Protein AF-A0A7J2SPM5-F1 (afdb_monomer)

Nearest PDB structures (foldseek):
  4noo-assembly1_B  TM=4.124E-01  e=3.909E+00  Vibrio cholerae O1 biovar El Tor str. N16961
  1tkn-assembly1_A  TM=3.120E-01  e=3.709E+00  Homo sapiens

Structure (mmCIF, N/CA/C/O backbone):
data_AF-A0A7J2SPM5-F1
#
_entry.id   AF-A0A7J2SPM5-F1
#
loop_
_atom_site.group_PDB
_atom_site.id
_atom_site.type_symbol
_atom_site.label_atom_id
_atom_site.label_alt_id
_atom_site.label_comp_id
_atom_site.label_asym_id
_atom_site.label_entity_id
_atom_site.label_seq_id
_atom_site.pdbx_PDB_ins_code
_atom_site.Cartn_x
_atom_site.Cartn_y
_atom_site.Cartn_z
_atom_site.occupancy
_atom_site.B_iso_or_equiv
_atom_site.auth_seq_id
_atom_site.auth_comp_id
_atom_site.auth_asym_id
_atom_site.auth_atom_id
_atom_site.pdbx_PDB_model_num
ATOM 1 N N . MET A 1 1 ? 23.639 3.121 -4.164 1.00 39.28 1 MET A N 1
ATOM 2 C CA . MET A 1 1 ? 22.381 2.334 -4.076 1.00 39.28 1 MET A CA 1
ATOM 3 C C . MET A 1 1 ? 21.715 2.177 -5.441 1.00 39.28 1 MET A C 1
ATOM 5 O O . MET A 1 1 ? 21.318 1.066 -5.754 1.00 39.28 1 MET A O 1
ATOM 9 N N . LEU A 1 2 ? 21.663 3.236 -6.265 1.00 46.62 2 LEU A N 1
ATOM 10 C CA . LEU A 1 2 ? 21.201 3.177 -7.663 1.00 46.62 2 LEU A CA 1
ATOM 11 C C . LEU A 1 2 ? 22.086 2.289 -8.563 1.00 46.62 2 LEU A C 1
ATOM 13 O O . LEU A 1 2 ? 21.550 1.458 -9.275 1.00 46.62 2 LEU A O 1
ATOM 17 N N . GLU A 1 3 ? 23.417 2.328 -8.420 1.00 42.16 3 GLU A N 1
ATOM 18 C CA . GLU A 1 3 ? 24.332 1.474 -9.215 1.00 42.16 3 GLU A CA 1
ATOM 19 C C . GLU A 1 3 ? 24.135 -0.036 -9.009 1.00 42.16 3 GLU A C 1
ATOM 21 O O . GLU A 1 3 ? 24.297 -0.827 -9.935 1.00 42.16 3 GLU A O 1
ATOM 26 N N . VAL A 1 4 ? 23.765 -0.457 -7.793 1.00 53.81 4 VAL A N 1
ATOM 27 C CA . VAL A 1 4 ? 23.458 -1.867 -7.492 1.00 53.81 4 VAL A CA 1
ATOM 28 C C . VAL A 1 4 ? 22.121 -2.262 -8.126 1.00 53.81 4 VAL A C 1
ATOM 30 O O . VAL A 1 4 ? 21.952 -3.387 -8.582 1.00 53.81 4 VAL A O 1
ATOM 33 N N . LEU A 1 5 ? 21.172 -1.327 -8.198 1.00 45.75 5 LEU A N 1
ATOM 34 C CA . LEU A 1 5 ? 19.890 -1.549 -8.856 1.00 45.75 5 LEU A CA 1
ATOM 35 C C . LEU A 1 5 ? 20.074 -1.655 -10.379 1.00 45.75 5 LEU A C 1
ATOM 37 O O . LEU A 1 5 ? 19.583 -2.611 -10.975 1.00 45.75 5 LEU A O 1
ATOM 41 N N . ASP A 1 6 ? 20.856 -0.756 -10.980 1.00 51.31 6 ASP A N 1
ATOM 42 C CA . ASP A 1 6 ? 21.153 -0.726 -12.421 1.00 51.31 6 ASP A CA 1
ATOM 43 C C . ASP A 1 6 ? 21.955 -1.941 -12.900 1.00 51.31 6 ASP A C 1
ATOM 45 O O . ASP A 1 6 ? 21.794 -2.383 -14.036 1.00 51.31 6 ASP A O 1
ATOM 49 N N . SER A 1 7 ? 22.779 -2.532 -12.032 1.00 54.69 7 SER A N 1
ATOM 50 C CA . SER A 1 7 ? 23.541 -3.748 -12.348 1.00 54.69 7 SER A CA 1
ATOM 51 C C . SER A 1 7 ? 22.724 -5.037 -12.199 1.00 54.69 7 SER A C 1
ATOM 53 O O . SER A 1 7 ? 22.985 -6.007 -12.911 1.00 54.69 7 SER A O 1
ATOM 55 N N . ILE A 1 8 ? 21.705 -5.059 -11.334 1.00 55.31 8 ILE A N 1
ATOM 56 C CA . ILE A 1 8 ? 20.828 -6.227 -11.136 1.00 55.31 8 ILE A CA 1
ATOM 57 C C . ILE A 1 8 ? 19.646 -6.212 -12.119 1.00 55.31 8 ILE A C 1
ATOM 59 O O . ILE A 1 8 ? 19.210 -7.266 -12.587 1.00 55.31 8 ILE A O 1
ATOM 63 N N . LEU A 1 9 ? 19.146 -5.0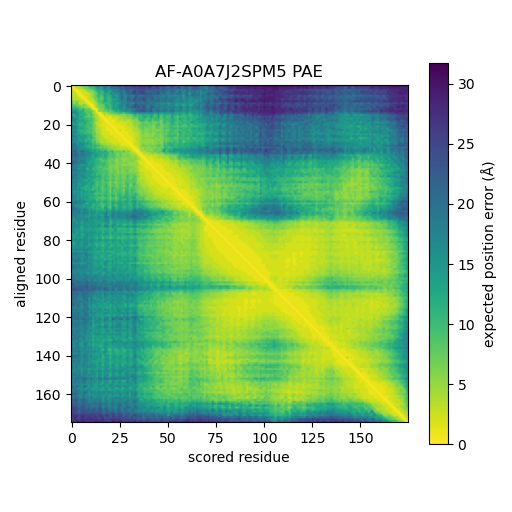29 -12.481 1.00 51.84 9 LEU A N 1
ATOM 64 C CA . LEU A 1 9 ? 17.987 -4.844 -13.356 1.00 51.84 9 LEU A CA 1
ATOM 65 C C . LEU A 1 9 ? 18.063 -5.646 -14.675 1.00 51.84 9 LEU A C 1
ATOM 67 O O . LEU A 1 9 ? 17.076 -6.315 -15.000 1.00 51.84 9 LEU A O 1
ATOM 71 N N . PRO A 1 10 ? 19.168 -5.662 -15.448 1.00 58.28 10 PRO A N 1
ATOM 72 C CA . PRO A 1 10 ? 19.250 -6.406 -16.710 1.00 58.28 10 PRO A CA 1
ATOM 73 C C . PRO A 1 10 ? 18.984 -7.910 -16.547 1.00 58.28 10 PRO A C 1
ATOM 75 O O . PRO A 1 10 ? 18.324 -8.513 -17.393 1.00 58.28 10 PRO A O 1
ATOM 78 N N . TYR A 1 11 ? 19.404 -8.497 -15.423 1.00 52.25 11 TYR A N 1
ATOM 79 C CA . TYR A 1 11 ? 19.240 -9.923 -15.109 1.00 52.25 11 TYR A CA 1
ATOM 80 C C . TYR A 1 11 ? 17.805 -10.315 -14.739 1.00 52.25 11 TYR A C 1
ATOM 82 O O . TYR A 1 11 ? 17.471 -11.498 -14.677 1.00 52.25 11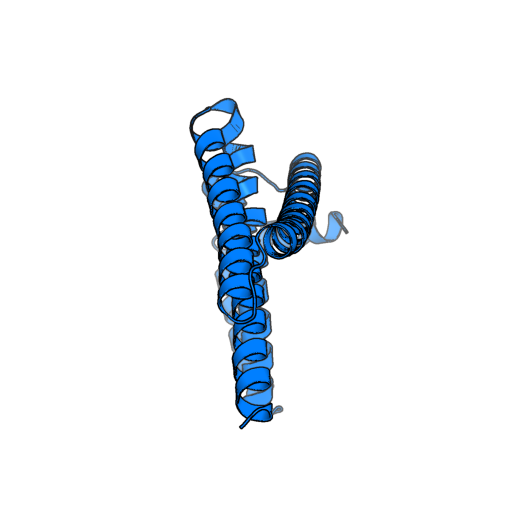 TYR A O 1
ATOM 90 N N . ILE A 1 12 ? 16.949 -9.322 -14.518 1.00 52.28 12 ILE A N 1
ATOM 91 C CA . ILE A 1 12 ? 15.531 -9.486 -14.201 1.00 52.28 12 ILE A CA 1
ATOM 92 C C . ILE A 1 12 ? 14.665 -9.378 -15.476 1.00 52.28 12 ILE A C 1
ATOM 94 O O . ILE A 1 12 ? 13.463 -9.643 -15.453 1.00 52.28 12 ILE A O 1
ATOM 98 N N . SER A 1 13 ? 15.257 -9.030 -16.625 1.00 45.94 13 SER A N 1
ATOM 99 C CA . SER A 1 13 ? 14.525 -8.941 -17.890 1.00 45.94 13 SER A CA 1
ATOM 100 C C . SER A 1 13 ? 14.199 -10.333 -18.461 1.00 45.94 13 SER A C 1
ATOM 102 O O . SER A 1 13 ? 15.060 -11.076 -18.934 1.00 45.94 13 SER A O 1
ATOM 104 N N . GLY A 1 14 ? 12.917 -10.703 -18.397 1.00 59.88 14 GLY A N 1
ATOM 105 C CA . GLY A 1 14 ? 12.309 -11.779 -19.185 1.00 59.88 14 GLY A CA 1
ATOM 106 C C . GLY A 1 14 ? 12.902 -13.173 -18.956 1.00 59.88 14 GLY A C 1
ATOM 107 O O . GLY A 1 14 ? 12.497 -13.881 -18.040 1.00 59.88 14 GLY A O 1
ATOM 108 N N . MET A 1 15 ? 13.843 -13.581 -19.811 1.00 56.62 15 MET A N 1
ATOM 109 C CA . MET A 1 15 ? 14.355 -14.957 -19.900 1.00 56.62 15 MET A CA 1
ATOM 110 C C . MET A 1 15 ? 15.435 -15.300 -18.867 1.00 56.62 15 MET A C 1
ATOM 112 O O . MET A 1 15 ? 15.592 -16.469 -18.522 1.00 56.62 15 MET A O 1
ATOM 116 N N . TRP A 1 16 ? 16.148 -14.309 -18.326 1.00 61.38 16 TRP A N 1
ATOM 117 C CA . TRP A 1 16 ? 17.193 -14.544 -17.317 1.00 61.38 16 TRP A CA 1
ATOM 118 C C . TRP A 1 16 ? 16.637 -14.857 -15.925 1.00 61.38 16 TRP A C 1
ATOM 120 O O . TRP A 1 16 ? 17.343 -15.418 -15.090 1.00 61.38 16 TRP A O 1
ATOM 130 N N . THR A 1 17 ? 15.350 -14.592 -15.692 1.00 63.62 17 THR A N 1
ATOM 131 C CA . THR A 1 17 ? 14.665 -14.943 -14.441 1.00 63.62 17 THR A CA 1
ATOM 132 C C . THR A 1 17 ? 14.545 -16.458 -14.233 1.00 63.62 17 THR A C 1
ATOM 134 O O . THR A 1 17 ? 14.640 -16.924 -13.100 1.00 63.62 17 THR A O 1
ATOM 137 N N . LEU A 1 18 ? 14.408 -17.244 -15.309 1.00 60.75 18 LEU A N 1
ATOM 138 C CA . LEU A 1 18 ? 14.319 -18.711 -15.269 1.00 60.75 18 LEU A CA 1
ATOM 139 C C . LEU A 1 18 ? 15.581 -19.370 -14.672 1.00 60.75 18 LEU A C 1
ATOM 141 O O . LEU A 1 18 ? 15.442 -20.155 -13.731 1.00 60.75 18 LEU A O 1
ATOM 145 N N . PRO A 1 19 ? 16.806 -19.034 -15.129 1.00 71.69 19 PRO A N 1
ATOM 146 C CA . PRO A 1 19 ? 18.045 -19.451 -14.473 1.00 71.69 19 PRO A CA 1
ATOM 147 C C . PRO A 1 19 ? 18.102 -19.109 -12.980 1.00 71.69 19 PRO A C 1
ATOM 149 O O . PRO A 1 19 ? 18.522 -19.938 -12.177 1.00 71.69 19 PRO A O 1
ATOM 152 N N . TRP A 1 20 ? 17.633 -17.927 -12.575 1.00 69.06 20 TRP A N 1
ATOM 153 C CA . TRP A 1 20 ? 17.620 -17.528 -11.163 1.00 69.06 20 TRP A CA 1
ATOM 154 C C . TRP A 1 20 ? 16.609 -18.314 -10.323 1.00 69.06 20 TRP A C 1
ATOM 156 O O . TRP A 1 20 ? 16.918 -18.674 -9.187 1.00 69.06 20 TRP A O 1
ATOM 166 N N . ILE A 1 21 ? 15.436 -18.643 -10.877 1.00 71.38 21 ILE A N 1
ATOM 167 C CA . ILE A 1 21 ? 14.467 -19.547 -10.233 1.00 71.38 21 ILE A CA 1
ATOM 168 C C . ILE A 1 21 ? 15.098 -20.929 -10.032 1.00 71.38 21 ILE A C 1
ATOM 170 O O . ILE A 1 21 ? 14.967 -21.509 -8.953 1.00 71.38 21 ILE A O 1
ATOM 174 N N . LEU A 1 22 ? 15.828 -21.434 -11.031 1.00 74.12 22 LEU A N 1
ATOM 175 C CA . LEU A 1 22 ? 16.541 -22.708 -10.944 1.00 74.12 22 LEU A CA 1
ATOM 176 C C . LEU A 1 22 ? 17.634 -22.678 -9.861 1.00 74.12 22 LEU A C 1
ATOM 178 O O . LEU A 1 22 ? 17.713 -23.598 -9.050 1.00 74.12 22 LEU A O 1
ATOM 182 N N . VAL A 1 23 ? 18.432 -21.608 -9.791 1.00 81.75 23 VAL A N 1
ATOM 183 C CA . VAL A 1 23 ? 19.439 -21.411 -8.730 1.00 81.75 23 VAL A CA 1
ATOM 184 C C . VAL A 1 23 ? 18.779 -21.359 -7.350 1.00 81.75 23 VAL A C 1
ATOM 186 O O . VAL A 1 23 ? 19.226 -22.040 -6.427 1.00 81.75 23 VAL A O 1
ATOM 189 N N . GLY A 1 24 ? 17.683 -20.609 -7.211 1.00 75.62 24 GLY A N 1
ATOM 190 C CA . GLY A 1 24 ? 16.903 -20.540 -5.975 1.00 75.62 24 GLY A CA 1
ATOM 191 C C . GLY A 1 24 ? 16.347 -21.903 -5.560 1.00 75.62 24 GLY A C 1
ATOM 192 O O . GLY A 1 24 ? 16.420 -22.269 -4.386 1.00 75.62 24 GLY A O 1
ATOM 193 N N . PHE A 1 25 ? 15.866 -22.698 -6.516 1.00 77.25 25 PHE A N 1
ATOM 194 C CA . PHE A 1 25 ? 15.405 -24.063 -6.276 1.00 77.25 25 PHE A CA 1
ATOM 195 C C . PHE A 1 25 ? 16.541 -24.972 -5.785 1.00 77.25 25 PHE A C 1
ATOM 197 O O . PHE A 1 25 ? 16.392 -25.628 -4.754 1.00 77.25 25 PHE A O 1
ATOM 204 N N . VAL A 1 26 ? 17.701 -24.958 -6.451 1.00 82.62 26 VAL A N 1
ATOM 205 C CA . VAL A 1 26 ? 18.877 -25.754 -6.051 1.00 82.62 26 VAL A CA 1
ATOM 206 C C . VAL A 1 26 ? 19.364 -25.364 -4.654 1.00 82.62 26 VAL A C 1
ATOM 208 O O . VAL A 1 26 ? 19.591 -26.240 -3.818 1.00 82.62 26 VAL A O 1
ATOM 211 N N . LEU A 1 27 ? 19.458 -24.065 -4.362 1.00 81.31 27 LEU A N 1
ATOM 212 C CA . LEU A 1 27 ? 19.817 -23.571 -3.031 1.00 81.31 27 LEU A CA 1
ATOM 213 C C . LEU A 1 27 ? 18.813 -24.019 -1.970 1.00 81.31 27 LEU A C 1
ATOM 215 O O . LEU A 1 27 ? 19.225 -24.443 -0.895 1.00 81.31 27 LEU A O 1
ATOM 219 N N . THR A 1 28 ? 17.514 -23.981 -2.271 1.00 74.44 28 THR A N 1
ATOM 220 C CA . THR A 1 28 ? 16.462 -24.420 -1.340 1.00 74.44 28 THR A CA 1
ATOM 221 C C . THR A 1 28 ? 16.573 -25.916 -1.048 1.00 74.44 28 THR A C 1
ATOM 223 O O . THR A 1 28 ? 16.500 -26.324 0.111 1.00 74.44 28 THR A O 1
ATOM 226 N N . VAL A 1 29 ? 16.817 -26.737 -2.074 1.00 79.38 29 VAL A N 1
ATOM 227 C CA . VAL A 1 29 ? 17.039 -28.183 -1.920 1.00 79.38 29 VAL A CA 1
ATOM 228 C C . VAL A 1 29 ? 18.280 -28.456 -1.064 1.00 79.38 29 VAL A C 1
ATOM 230 O O . VAL A 1 29 ? 18.217 -29.278 -0.149 1.00 79.38 29 VAL A O 1
ATOM 233 N N . LEU A 1 30 ? 19.382 -27.738 -1.291 1.00 81.31 30 LEU A N 1
ATOM 234 C CA . LEU A 1 30 ? 20.603 -27.874 -0.489 1.00 81.31 30 LEU A CA 1
ATOM 235 C C . LEU A 1 30 ? 20.395 -27.422 0.964 1.00 81.31 30 LEU A C 1
ATOM 237 O O . LEU A 1 30 ? 20.754 -28.153 1.883 1.00 81.31 30 LEU A O 1
ATOM 241 N N . LEU A 1 31 ? 19.759 -26.270 1.188 1.00 76.44 31 LEU A N 1
ATOM 242 C CA . LEU A 1 31 ? 19.437 -25.749 2.522 1.00 76.44 31 LEU A CA 1
ATOM 243 C C . LEU A 1 31 ? 18.504 -26.681 3.300 1.00 76.44 31 LEU A C 1
ATOM 245 O O . LEU A 1 31 ? 18.700 -26.867 4.500 1.00 76.44 31 LEU A O 1
ATOM 249 N N . SER A 1 32 ? 17.548 -27.325 2.625 1.00 75.94 32 SER A N 1
ATOM 250 C CA . SER A 1 32 ? 16.624 -28.278 3.254 1.00 75.94 32 SER A CA 1
ATOM 251 C C . SER A 1 32 ? 17.303 -29.540 3.803 1.00 75.94 32 SER A C 1
ATOM 253 O O . SER A 1 32 ? 16.705 -30.242 4.615 1.00 75.94 32 SER A O 1
ATOM 255 N N . ARG A 1 33 ? 18.555 -29.825 3.402 1.00 78.50 33 ARG A N 1
ATOM 256 C CA . ARG A 1 33 ? 19.358 -30.920 3.975 1.00 78.50 33 ARG A CA 1
ATOM 257 C C . ARG A 1 33 ? 20.041 -30.559 5.294 1.00 78.50 33 ARG A C 1
ATOM 259 O O . ARG A 1 33 ? 20.374 -31.466 6.047 1.00 78.50 33 ARG A O 1
ATOM 266 N N . PHE A 1 34 ? 20.270 -29.274 5.562 1.00 81.06 34 PHE A N 1
ATOM 267 C CA . PHE A 1 34 ? 21.025 -28.810 6.736 1.00 81.06 34 PHE A CA 1
ATOM 268 C C . PHE A 1 34 ? 20.170 -28.039 7.746 1.00 81.06 34 PHE A C 1
ATOM 270 O O . PHE A 1 34 ? 20.597 -27.822 8.878 1.00 81.06 34 PHE A O 1
ATOM 277 N N . VAL A 1 35 ? 18.977 -27.604 7.343 1.00 80.38 35 VAL A N 1
ATOM 278 C CA . VAL A 1 35 ? 18.092 -26.758 8.144 1.00 80.38 35 VAL A CA 1
ATOM 279 C C . VAL A 1 35 ? 16.701 -27.375 8.183 1.00 80.38 35 VAL A C 1
ATOM 281 O O . VAL A 1 35 ? 16.191 -27.828 7.160 1.00 80.38 35 VAL A O 1
ATOM 284 N N . ASP A 1 36 ? 16.066 -27.343 9.359 1.00 81.12 36 ASP A N 1
ATOM 285 C CA . ASP A 1 36 ? 14.676 -27.766 9.531 1.00 81.12 36 ASP A CA 1
ATOM 286 C C . ASP A 1 36 ? 13.767 -27.146 8.471 1.00 81.12 36 ASP A C 1
ATOM 288 O O . ASP A 1 36 ? 13.717 -25.923 8.289 1.00 81.12 36 ASP A O 1
ATOM 292 N N . ARG A 1 37 ? 12.975 -28.005 7.827 1.00 76.12 37 ARG A N 1
ATOM 293 C CA . ARG A 1 37 ? 12.036 -27.623 6.768 1.00 76.12 37 ARG A CA 1
ATOM 294 C C . ARG A 1 37 ? 11.083 -26.505 7.203 1.00 76.12 37 ARG A C 1
ATOM 296 O O . ARG A 1 37 ? 10.806 -25.605 6.423 1.00 76.12 37 ARG A O 1
ATOM 303 N N . SER A 1 38 ? 10.675 -26.490 8.474 1.00 79.75 38 SER A N 1
ATOM 304 C CA . SER A 1 38 ? 9.815 -25.443 9.046 1.00 79.75 38 SER A CA 1
ATOM 305 C C . SER A 1 38 ? 10.447 -24.046 9.010 1.00 79.75 38 SER A C 1
ATOM 307 O O . SER A 1 38 ? 9.757 -23.059 8.744 1.00 79.75 38 SER A O 1
ATOM 309 N N . LYS A 1 39 ? 11.763 -23.941 9.241 1.00 80.44 39 LYS A N 1
ATOM 310 C CA . LYS A 1 39 ? 12.500 -22.671 9.171 1.00 80.44 39 LYS A CA 1
ATOM 311 C C . LYS A 1 39 ? 12.677 -22.230 7.723 1.00 80.44 39 LYS A C 1
ATOM 313 O O . LYS A 1 39 ? 12.491 -21.049 7.430 1.00 80.44 39 LYS A O 1
ATOM 318 N N . VAL A 1 40 ? 12.984 -23.172 6.827 1.00 79.19 40 VAL A N 1
ATOM 319 C CA . VAL A 1 40 ? 13.100 -22.909 5.384 1.00 79.19 40 VAL A CA 1
ATOM 320 C C . VAL A 1 40 ? 11.770 -22.394 4.831 1.00 79.19 40 VAL A C 1
ATOM 322 O O . VAL A 1 40 ? 11.744 -21.327 4.222 1.00 79.19 40 VAL A O 1
ATOM 325 N N . ASP A 1 41 ? 10.656 -23.062 5.131 1.00 78.19 41 ASP A N 1
ATOM 326 C CA . ASP A 1 41 ? 9.321 -22.665 4.669 1.00 78.19 41 ASP A CA 1
ATOM 327 C C . ASP A 1 41 ? 8.917 -21.278 5.197 1.00 78.19 41 ASP A C 1
ATOM 329 O O . ASP A 1 41 ? 8.378 -20.449 4.456 1.00 78.19 41 ASP A O 1
ATOM 333 N N . ALA A 1 42 ? 9.224 -20.973 6.463 1.00 80.38 42 ALA A N 1
ATOM 334 C CA . ALA A 1 42 ? 8.951 -19.660 7.046 1.00 80.38 42 ALA A CA 1
ATOM 335 C C . ALA A 1 42 ? 9.740 -18.534 6.356 1.00 80.38 42 ALA A C 1
ATOM 337 O O . ALA A 1 42 ? 9.194 -17.454 6.108 1.00 80.38 42 ALA A O 1
ATOM 338 N N . VAL A 1 43 ? 11.014 -18.776 6.034 1.00 80.56 43 VAL A N 1
ATOM 339 C CA . VAL A 1 43 ? 11.858 -17.819 5.304 1.00 80.56 43 VAL A CA 1
ATOM 340 C C . VAL A 1 43 ? 11.376 -17.670 3.862 1.00 80.56 43 VAL A C 1
ATOM 342 O O . VAL A 1 43 ? 11.178 -16.544 3.407 1.00 80.56 43 VAL A O 1
ATOM 345 N N . MET A 1 44 ? 11.087 -18.775 3.173 1.00 74.00 44 MET A N 1
ATOM 346 C CA . MET A 1 44 ? 10.577 -18.769 1.798 1.00 74.00 44 MET A CA 1
ATOM 347 C C . MET A 1 44 ? 9.256 -18.017 1.677 1.00 74.00 44 MET A C 1
ATOM 349 O O . MET A 1 44 ? 9.071 -17.249 0.735 1.00 74.00 44 MET A O 1
ATOM 353 N N . LYS A 1 45 ? 8.359 -18.147 2.660 1.00 76.31 45 LYS A N 1
ATOM 354 C CA . LYS A 1 45 ? 7.107 -17.383 2.693 1.00 76.31 45 LYS A CA 1
ATOM 355 C C . LYS A 1 45 ? 7.352 -15.875 2.803 1.00 76.31 45 LYS A C 1
ATOM 357 O O . LYS A 1 45 ? 6.675 -15.099 2.131 1.00 76.31 45 LYS A O 1
ATOM 362 N N . LYS A 1 46 ? 8.330 -15.448 3.612 1.00 78.75 46 LYS A N 1
ATOM 363 C CA . LYS A 1 46 ? 8.723 -14.031 3.717 1.00 78.75 46 LYS A CA 1
ATOM 364 C C . LYS A 1 46 ? 9.344 -13.523 2.418 1.00 78.75 46 LYS A C 1
ATOM 366 O O . LYS A 1 46 ? 8.957 -12.457 1.952 1.00 78.75 46 LYS A O 1
ATOM 371 N N . ILE A 1 47 ? 10.253 -14.294 1.820 1.00 77.56 47 ILE A N 1
ATOM 372 C CA . ILE A 1 47 ? 10.878 -13.954 0.533 1.00 77.56 47 ILE A CA 1
ATOM 373 C C . ILE A 1 47 ? 9.809 -13.848 -0.558 1.00 77.56 47 ILE A C 1
ATOM 375 O O . ILE A 1 47 ? 9.773 -12.854 -1.273 1.00 77.56 47 ILE A O 1
ATOM 379 N N . GLY A 1 48 ? 8.892 -14.814 -0.640 1.00 74.94 48 GLY A N 1
ATOM 380 C CA . GLY A 1 48 ? 7.784 -14.804 -1.594 1.00 74.94 48 GLY A CA 1
ATOM 381 C C . GLY A 1 48 ? 6.874 -13.586 -1.434 1.00 74.94 48 GLY A C 1
ATOM 382 O O . GLY A 1 48 ? 6.496 -12.982 -2.431 1.00 74.94 48 GLY A O 1
ATOM 383 N N . LEU A 1 49 ? 6.580 -13.167 -0.197 1.00 78.00 49 LEU A N 1
ATOM 384 C CA . LEU A 1 49 ? 5.840 -11.928 0.069 1.00 78.00 49 LEU A CA 1
ATOM 385 C C . LEU A 1 49 ? 6.603 -10.687 -0.406 1.00 78.00 49 LEU A C 1
ATOM 387 O O . LEU A 1 49 ? 6.010 -9.818 -1.040 1.00 78.00 49 LEU A O 1
ATOM 391 N N . ILE A 1 50 ? 7.907 -10.605 -0.133 1.00 76.12 50 ILE A N 1
ATOM 392 C CA . ILE A 1 50 ? 8.740 -9.484 -0.591 1.00 76.12 50 ILE A CA 1
ATOM 393 C C . ILE A 1 50 ? 8.763 -9.438 -2.122 1.00 76.12 50 ILE A C 1
ATOM 395 O O . ILE A 1 50 ? 8.532 -8.383 -2.711 1.00 76.12 50 ILE A O 1
ATOM 399 N N . LEU A 1 51 ? 8.977 -10.581 -2.775 1.00 74.00 51 LEU A N 1
ATOM 400 C CA . LEU A 1 51 ? 8.953 -10.675 -4.231 1.00 74.00 51 LEU A CA 1
ATOM 401 C C . LEU A 1 51 ? 7.588 -10.251 -4.783 1.00 74.00 51 LEU A C 1
ATOM 403 O O . LEU A 1 51 ? 7.521 -9.433 -5.695 1.00 74.00 51 LEU A O 1
ATOM 407 N N . LEU A 1 52 ? 6.496 -10.739 -4.203 1.00 76.06 52 LEU A N 1
ATOM 408 C CA . LEU A 1 52 ? 5.151 -10.428 -4.677 1.00 76.06 52 LEU A CA 1
ATOM 409 C C . LEU A 1 52 ? 4.802 -8.939 -4.547 1.00 76.06 52 LEU A C 1
ATOM 411 O O . LEU A 1 52 ? 4.184 -8.388 -5.453 1.00 76.06 52 LEU A O 1
ATOM 415 N N . TYR A 1 53 ? 5.181 -8.290 -3.444 1.00 74.50 53 TYR A N 1
ATOM 416 C CA . TYR A 1 53 ? 4.763 -6.913 -3.159 1.00 74.50 53 TYR A CA 1
ATOM 417 C C . TYR A 1 53 ? 5.734 -5.835 -3.639 1.00 74.50 53 TYR A C 1
ATOM 419 O O . TYR A 1 53 ? 5.306 -4.706 -3.858 1.00 74.50 53 TYR A O 1
ATOM 427 N N . PHE A 1 54 ? 7.013 -6.160 -3.820 1.00 72.44 54 PHE A N 1
ATOM 428 C CA . PHE A 1 54 ? 8.027 -5.181 -4.224 1.00 72.44 54 PHE A CA 1
ATOM 429 C C . PHE A 1 54 ? 8.630 -5.493 -5.589 1.00 72.44 54 PHE A C 1
ATOM 431 O O . PHE A 1 54 ? 8.867 -4.582 -6.373 1.00 72.44 54 PHE A O 1
ATOM 438 N N . PHE A 1 55 ? 8.857 -6.766 -5.906 1.00 73.75 55 PHE A N 1
ATOM 439 C CA . PHE A 1 55 ? 9.552 -7.146 -7.133 1.00 73.75 55 PHE A CA 1
ATOM 440 C C . PHE A 1 55 ? 8.603 -7.288 -8.324 1.00 73.75 55 PHE A C 1
ATOM 442 O O . PHE A 1 55 ? 8.838 -6.693 -9.371 1.00 73.75 55 PHE A O 1
ATOM 449 N N . VAL A 1 56 ? 7.499 -8.024 -8.166 1.00 75.31 56 VAL A N 1
ATOM 450 C CA . VAL A 1 56 ? 6.514 -8.242 -9.237 1.00 75.31 56 VAL A CA 1
ATOM 451 C C . VAL A 1 56 ? 5.933 -6.922 -9.762 1.00 75.31 56 VAL A C 1
ATOM 453 O O . VAL A 1 56 ? 5.910 -6.761 -10.980 1.00 75.31 56 VAL A O 1
ATOM 456 N N . PRO A 1 57 ? 5.533 -5.938 -8.931 1.00 73.81 57 PRO A N 1
ATOM 457 C CA . PRO A 1 57 ? 4.981 -4.686 -9.446 1.00 73.81 57 PRO A CA 1
ATOM 458 C C . PRO A 1 57 ? 5.983 -3.870 -10.269 1.00 73.81 57 PRO A C 1
ATOM 460 O O . PRO A 1 57 ? 5.622 -3.306 -11.302 1.00 73.81 57 PRO A O 1
ATOM 463 N N . VAL A 1 58 ? 7.251 -3.861 -9.847 1.00 72.31 58 VAL A N 1
ATOM 464 C CA . VAL A 1 58 ? 8.369 -3.245 -10.579 1.00 72.31 58 VAL A CA 1
ATOM 465 C C . VAL A 1 58 ? 8.605 -3.952 -11.917 1.00 72.31 58 VAL A C 1
ATOM 467 O O . VAL A 1 58 ? 8.789 -3.312 -12.952 1.00 72.31 58 VAL A O 1
ATOM 470 N N . LEU A 1 59 ? 8.560 -5.281 -11.910 1.00 72.50 59 LEU A N 1
ATOM 471 C CA . LEU A 1 59 ? 8.809 -6.120 -13.078 1.00 72.50 59 LEU A CA 1
ATOM 472 C C . LEU A 1 59 ? 7.685 -5.999 -14.115 1.00 72.50 59 LEU A C 1
ATOM 474 O O . LEU A 1 59 ? 7.962 -5.858 -15.305 1.00 72.50 59 LEU A O 1
ATOM 478 N N . LEU A 1 60 ? 6.427 -5.960 -13.662 1.00 69.69 60 LEU A N 1
ATOM 479 C CA . LEU A 1 60 ? 5.272 -5.638 -14.503 1.00 69.69 60 LEU A CA 1
ATOM 480 C C . LEU A 1 60 ? 5.451 -4.271 -15.167 1.00 69.69 60 LEU A C 1
ATOM 482 O O . LEU A 1 60 ? 5.206 -4.134 -16.360 1.00 69.69 60 LEU A O 1
ATOM 486 N N . PHE A 1 61 ? 5.937 -3.276 -14.428 1.00 67.06 61 PHE A N 1
ATOM 487 C CA . PHE A 1 61 ? 6.212 -1.949 -14.971 1.00 67.06 61 PHE A CA 1
ATOM 488 C C . PHE A 1 61 ? 7.219 -1.970 -16.115 1.00 67.06 61 PHE A C 1
ATOM 490 O O . PHE A 1 61 ? 6.981 -1.403 -17.182 1.00 67.06 61 PHE A O 1
ATOM 497 N N . ARG A 1 62 ? 8.324 -2.681 -15.906 1.00 68.62 62 ARG A N 1
ATOM 498 C CA . ARG A 1 62 ? 9.387 -2.776 -16.896 1.00 68.62 62 ARG A CA 1
ATOM 499 C C . ARG A 1 62 ? 8.943 -3.523 -18.152 1.00 68.62 62 ARG A C 1
ATOM 501 O O . ARG A 1 62 ? 9.213 -3.061 -19.254 1.00 68.62 62 ARG A O 1
ATOM 508 N N . ILE A 1 63 ? 8.237 -4.645 -17.989 1.00 68.06 63 ILE A N 1
ATOM 509 C CA . ILE A 1 63 ? 7.776 -5.473 -19.113 1.00 68.06 63 ILE A CA 1
ATOM 510 C C . ILE A 1 63 ? 6.633 -4.797 -19.882 1.00 68.06 63 ILE A C 1
ATOM 512 O O . ILE A 1 63 ? 6.659 -4.783 -21.109 1.00 68.06 63 ILE A O 1
ATOM 516 N N . PHE A 1 64 ? 5.631 -4.244 -19.190 1.00 63.69 64 PHE A N 1
ATOM 517 C CA . PHE A 1 64 ? 4.416 -3.738 -19.841 1.00 63.69 64 PHE A CA 1
ATOM 518 C C . PHE A 1 64 ? 4.507 -2.281 -20.296 1.00 63.69 64 PHE A C 1
ATOM 520 O O . PHE A 1 64 ? 3.833 -1.914 -21.256 1.00 63.69 64 PHE A O 1
ATOM 527 N N . LEU A 1 65 ? 5.302 -1.442 -19.625 1.00 64.69 65 LEU A N 1
ATOM 528 C CA . LEU A 1 65 ? 5.380 -0.007 -19.927 1.00 64.69 65 LEU A CA 1
ATOM 529 C C . LEU A 1 65 ? 6.731 0.416 -20.508 1.00 64.69 65 LEU A C 1
ATOM 531 O O . LEU A 1 65 ? 6.905 1.602 -20.784 1.00 64.69 65 LEU A O 1
ATOM 535 N N . ASN A 1 66 ? 7.672 -0.523 -20.691 1.00 68.12 66 ASN A N 1
ATOM 536 C CA . ASN A 1 66 ? 9.027 -0.279 -21.206 1.00 68.12 66 ASN A CA 1
ATOM 537 C C . ASN A 1 66 ? 9.682 0.972 -20.587 1.00 68.12 66 ASN A C 1
ATOM 539 O O . ASN A 1 66 ? 10.324 1.770 -21.264 1.00 68.12 66 ASN A O 1
ATOM 543 N N . THR A 1 67 ? 9.413 1.189 -19.300 1.00 66.38 67 THR A N 1
ATOM 544 C CA . THR A 1 67 ? 9.842 2.362 -18.545 1.00 66.38 67 THR A CA 1
ATOM 545 C C . THR A 1 67 ? 10.717 1.864 -17.410 1.00 66.38 67 THR A C 1
ATOM 547 O O . THR A 1 67 ? 10.257 1.083 -16.573 1.00 66.38 67 THR A O 1
ATOM 550 N N . ASP A 1 68 ? 11.972 2.300 -17.379 1.00 70.12 68 ASP A N 1
ATOM 551 C CA . ASP A 1 68 ? 12.850 2.031 -16.247 1.00 70.12 68 ASP A CA 1
ATOM 552 C C . ASP A 1 68 ? 12.439 2.890 -15.036 1.00 70.12 68 ASP A C 1
ATOM 554 O O . ASP A 1 68 ? 11.916 4.002 -15.170 1.00 70.12 68 ASP A O 1
ATOM 558 N N . LEU A 1 69 ? 12.666 2.365 -13.829 1.00 69.44 69 LEU A N 1
ATOM 559 C CA . LEU A 1 69 ? 12.497 3.112 -12.580 1.00 69.44 69 LEU A CA 1
ATOM 560 C C . LEU A 1 69 ? 13.644 4.109 -12.421 1.00 69.44 69 LEU A C 1
ATOM 562 O O . LEU A 1 69 ? 14.617 3.859 -11.716 1.00 69.44 69 LEU A O 1
ATOM 566 N N . GLY A 1 70 ? 13.517 5.240 -13.104 1.00 78.25 70 GLY A N 1
ATOM 567 C CA . GLY A 1 70 ? 14.400 6.381 -12.935 1.00 78.25 70 GLY A CA 1
ATOM 568 C C . GLY A 1 70 ? 14.082 7.192 -11.678 1.00 78.25 70 GLY A C 1
ATOM 569 O O . GLY A 1 70 ? 13.129 6.934 -10.936 1.00 78.25 70 GLY A O 1
ATOM 570 N N . VAL A 1 71 ? 14.891 8.229 -11.463 1.00 80.25 71 VAL A N 1
ATOM 571 C CA . VAL A 1 71 ? 14.780 9.137 -10.311 1.00 80.25 71 VAL A CA 1
ATOM 572 C C . VAL A 1 71 ? 13.390 9.776 -10.232 1.00 80.25 71 VAL A C 1
ATOM 574 O O . VAL A 1 71 ? 12.762 9.729 -9.180 1.00 80.25 71 VAL A O 1
ATOM 577 N N . ALA A 1 72 ? 12.856 10.270 -11.353 1.00 81.94 72 ALA A N 1
ATOM 578 C CA . ALA A 1 72 ? 11.546 10.921 -11.396 1.00 81.94 72 ALA A CA 1
ATOM 579 C C . ALA A 1 72 ? 10.392 9.986 -10.980 1.00 81.94 72 ALA A C 1
ATOM 581 O O . ALA A 1 72 ? 9.442 10.409 -10.322 1.00 81.94 72 ALA A O 1
ATOM 582 N N . GLN A 1 73 ? 10.465 8.700 -11.338 1.00 82.06 73 GLN A N 1
ATOM 583 C CA . GLN A 1 73 ? 9.460 7.704 -10.966 1.00 82.06 73 GLN A CA 1
ATOM 584 C C . GLN A 1 73 ? 9.531 7.386 -9.471 1.00 82.06 73 GLN A C 1
ATOM 586 O O . GLN A 1 73 ? 8.493 7.282 -8.817 1.00 82.06 73 GLN A O 1
ATOM 591 N N . VAL A 1 74 ? 10.743 7.265 -8.921 1.00 83.56 74 VAL A N 1
ATOM 592 C CA . VAL A 1 74 ? 10.955 7.045 -7.484 1.00 83.56 74 VAL A CA 1
ATOM 593 C C . VAL A 1 74 ? 10.479 8.250 -6.671 1.00 83.56 74 VAL A C 1
ATOM 595 O O . VAL A 1 74 ? 9.775 8.066 -5.678 1.00 83.56 74 VAL A O 1
ATOM 598 N N . GLU A 1 75 ? 10.791 9.471 -7.110 1.00 86.56 75 GLU A N 1
ATOM 599 C CA . GLU A 1 75 ? 10.300 10.708 -6.493 1.00 86.56 75 GLU A CA 1
ATOM 600 C C . GLU A 1 75 ? 8.773 10.766 -6.504 1.00 86.56 75 GLU A C 1
ATOM 602 O O . GLU A 1 75 ? 8.155 10.995 -5.463 1.00 86.56 75 GLU A O 1
ATOM 607 N N . PHE A 1 76 ? 8.149 10.476 -7.649 1.00 87.19 76 PHE A N 1
ATOM 608 C CA . PHE A 1 76 ? 6.695 10.435 -7.768 1.00 87.19 76 PHE A CA 1
ATOM 609 C C . PHE A 1 76 ? 6.069 9.420 -6.800 1.00 87.19 76 PHE A C 1
ATOM 611 O O . PHE A 1 76 ? 5.149 9.759 -6.054 1.00 87.19 76 PHE A O 1
ATOM 618 N N . VAL A 1 77 ? 6.589 8.189 -6.762 1.00 86.62 77 VAL A N 1
ATOM 619 C CA . VAL A 1 77 ? 6.111 7.138 -5.849 1.00 86.62 77 VAL A CA 1
ATOM 620 C C . VAL A 1 77 ? 6.283 7.559 -4.391 1.00 86.62 77 VAL A C 1
ATOM 622 O O . VAL A 1 77 ? 5.359 7.378 -3.599 1.00 86.62 77 VAL A O 1
ATOM 625 N N . GLY A 1 78 ? 7.424 8.154 -4.037 1.00 87.12 78 GLY A N 1
ATOM 626 C CA . GLY A 1 78 ? 7.703 8.639 -2.686 1.00 87.12 78 GLY A CA 1
ATOM 627 C C . GLY A 1 78 ? 6.737 9.739 -2.244 1.00 87.12 78 GLY A C 1
ATOM 628 O O . GLY A 1 78 ? 6.159 9.649 -1.158 1.00 87.12 78 GLY A O 1
ATOM 629 N N . ILE A 1 79 ? 6.503 10.734 -3.105 1.00 91.38 79 ILE A N 1
ATOM 630 C CA . ILE A 1 79 ? 5.556 11.826 -2.847 1.00 91.38 79 ILE A CA 1
ATOM 631 C C . ILE A 1 79 ? 4.149 11.261 -2.648 1.00 91.38 79 ILE A C 1
ATOM 633 O O . ILE A 1 79 ? 3.519 11.536 -1.628 1.00 91.38 79 ILE A O 1
ATOM 637 N N . ILE A 1 80 ? 3.674 10.420 -3.569 1.00 90.44 80 ILE A N 1
ATOM 638 C CA . ILE A 1 80 ? 2.339 9.819 -3.491 1.00 90.44 80 ILE A CA 1
ATOM 639 C C . ILE A 1 80 ? 2.186 8.947 -2.242 1.00 90.44 80 ILE A C 1
ATOM 641 O O . ILE A 1 80 ? 1.166 9.041 -1.556 1.00 90.44 80 ILE A O 1
ATOM 645 N N . ALA A 1 81 ? 3.178 8.112 -1.923 1.00 89.44 81 ALA A N 1
ATOM 646 C CA . ALA A 1 81 ? 3.150 7.278 -0.726 1.00 89.44 81 ALA A CA 1
ATOM 647 C C . ALA A 1 81 ? 3.060 8.139 0.544 1.00 89.44 81 ALA A C 1
ATOM 649 O O . ALA A 1 81 ? 2.236 7.857 1.417 1.00 89.44 81 ALA A O 1
ATOM 650 N N . GLY A 1 82 ? 3.838 9.224 0.615 1.00 92.12 82 GLY A N 1
ATOM 651 C CA . GLY A 1 82 ? 3.774 10.199 1.704 1.00 92.12 82 GLY A CA 1
ATOM 652 C C . GLY A 1 82 ? 2.411 10.889 1.801 1.00 92.12 82 GLY A C 1
ATOM 653 O O . GLY A 1 82 ? 1.826 10.955 2.885 1.00 92.12 82 GLY A O 1
ATOM 654 N N . THR A 1 83 ? 1.858 11.343 0.673 1.00 92.31 83 THR A N 1
ATOM 655 C CA . THR A 1 83 ? 0.525 11.957 0.617 1.00 92.31 83 THR A CA 1
ATOM 656 C C . THR A 1 83 ? -0.554 10.990 1.098 1.00 92.31 83 THR A C 1
ATOM 658 O O . THR A 1 83 ? -1.344 11.348 1.971 1.00 92.31 83 THR A O 1
ATOM 661 N N . LEU A 1 84 ? -0.580 9.752 0.595 1.00 90.88 84 LEU A N 1
ATOM 662 C CA . LEU A 1 84 ? -1.586 8.768 1.000 1.00 90.88 84 LEU A CA 1
ATOM 663 C C . LEU A 1 84 ? -1.441 8.375 2.466 1.00 90.88 84 LEU A C 1
ATOM 665 O O . LEU A 1 84 ? -2.451 8.304 3.166 1.00 90.88 84 LEU A O 1
ATOM 669 N N . PHE A 1 85 ? -0.213 8.181 2.953 1.00 91.06 85 PHE A N 1
ATOM 670 C CA . PHE A 1 85 ? 0.037 7.949 4.373 1.00 91.06 85 PHE A CA 1
ATOM 671 C C . PHE A 1 85 ? -0.583 9.063 5.224 1.00 91.06 85 PHE A C 1
ATOM 673 O O . PHE A 1 85 ? -1.357 8.783 6.143 1.00 91.06 85 PHE A O 1
ATOM 680 N N . PHE A 1 86 ? -0.327 10.324 4.871 1.00 94.25 86 PHE A N 1
ATOM 681 C CA . PHE A 1 86 ? -0.893 11.466 5.582 1.00 94.25 86 PHE A CA 1
ATOM 682 C C . PHE A 1 86 ? -2.425 11.497 5.512 1.00 94.25 86 PHE A C 1
ATOM 684 O O . PHE A 1 86 ? -3.084 11.696 6.533 1.00 94.25 86 PHE A O 1
ATOM 691 N N . MET A 1 87 ? -3.016 11.220 4.347 1.00 93.19 87 MET A N 1
ATOM 692 C CA . MET A 1 87 ? -4.474 11.152 4.210 1.00 93.19 87 MET A CA 1
ATOM 693 C C . MET A 1 87 ? -5.093 10.043 5.072 1.00 93.19 87 MET A C 1
ATOM 695 O O . MET A 1 87 ? -6.146 10.257 5.667 1.00 93.19 87 MET A O 1
ATOM 699 N N . TYR A 1 88 ? -4.451 8.877 5.189 1.00 93.00 88 TYR A N 1
ATOM 700 C CA . TYR A 1 88 ? -4.912 7.802 6.077 1.00 93.00 88 TYR A CA 1
ATOM 701 C C . TYR A 1 88 ? -4.828 8.187 7.553 1.00 93.00 88 TYR A C 1
ATOM 703 O O . TYR A 1 88 ? -5.757 7.909 8.316 1.00 93.00 88 TYR A O 1
ATOM 711 N N . VAL A 1 89 ? -3.744 8.855 7.953 1.00 93.44 89 VAL A N 1
ATOM 712 C CA . VAL A 1 89 ? -3.587 9.388 9.311 1.00 93.44 89 VAL A CA 1
ATOM 713 C C . VAL A 1 89 ? -4.695 10.398 9.616 1.00 93.44 89 VAL A C 1
ATOM 715 O O . VAL A 1 89 ? -5.370 10.282 10.643 1.00 93.44 89 VAL A O 1
ATOM 718 N N . LEU A 1 90 ? -4.947 11.340 8.705 1.00 95.56 90 LEU A N 1
ATOM 719 C CA . LEU A 1 90 ? -6.043 12.299 8.835 1.00 95.56 90 LEU A CA 1
ATOM 720 C C . LEU A 1 90 ? -7.405 11.607 8.906 1.00 95.56 90 LEU A C 1
ATOM 722 O O . LEU A 1 90 ? -8.191 11.924 9.796 1.00 95.56 90 LEU A O 1
ATOM 726 N N . ALA A 1 91 ? -7.674 10.638 8.029 1.00 94.94 91 ALA A N 1
ATOM 727 C CA . ALA A 1 91 ? -8.925 9.886 8.022 1.00 94.94 91 ALA A CA 1
ATOM 728 C C . ALA A 1 91 ? -9.162 9.168 9.359 1.00 94.94 91 ALA A C 1
ATOM 730 O O . ALA A 1 91 ? -10.278 9.186 9.881 1.00 94.94 91 ALA A O 1
ATOM 731 N N . TYR A 1 92 ? -8.114 8.592 9.953 1.00 94.75 92 TYR A N 1
ATOM 732 C CA . TYR A 1 92 ? -8.193 7.957 11.266 1.00 94.75 92 TYR A CA 1
ATOM 733 C C . TYR A 1 92 ? -8.523 8.957 12.382 1.00 94.75 92 TYR A C 1
ATOM 735 O O . TYR A 1 92 ? -9.453 8.726 13.163 1.00 94.75 92 TYR A O 1
ATOM 743 N N . TYR A 1 93 ? -7.801 10.079 12.459 1.00 96.44 93 TYR A N 1
ATOM 744 C CA . TYR A 1 93 ? -8.048 11.094 13.488 1.00 96.44 93 TYR A CA 1
ATOM 745 C C . TYR A 1 93 ? -9.415 11.753 13.330 1.00 96.44 93 TYR A C 1
ATOM 747 O O . TYR A 1 93 ? -10.142 11.897 14.317 1.00 96.44 93 TYR A O 1
ATOM 755 N N . PHE A 1 94 ? -9.793 12.077 12.095 1.00 96.25 94 PHE A N 1
ATOM 756 C CA . PHE A 1 94 ? -11.122 12.565 11.758 1.00 96.25 94 PHE A CA 1
ATOM 757 C C . PHE A 1 94 ? -12.196 11.579 12.220 1.00 96.25 94 PHE A C 1
ATOM 759 O O . PHE A 1 94 ? -13.104 11.965 12.954 1.00 96.25 94 PHE A O 1
ATOM 766 N N . ALA A 1 95 ? -12.064 10.293 11.881 1.00 95.56 95 ALA A N 1
ATOM 767 C CA . ALA A 1 95 ? -13.034 9.278 12.276 1.00 95.56 95 ALA A CA 1
ATOM 768 C C . ALA A 1 95 ? -13.139 9.142 13.800 1.00 95.56 95 ALA A C 1
ATOM 770 O O . ALA A 1 95 ? -14.241 9.048 14.343 1.00 95.56 95 ALA A O 1
ATOM 771 N N . LYS A 1 96 ? -12.003 9.175 14.507 1.00 94.00 96 LYS A N 1
ATOM 772 C CA . LYS A 1 96 ? -11.967 9.108 15.972 1.00 94.00 96 LYS A CA 1
ATOM 773 C C . LYS A 1 96 ? -12.663 10.313 16.606 1.00 94.00 96 LYS A C 1
ATOM 775 O O . LYS A 1 96 ? -13.448 10.127 17.537 1.00 94.00 96 LYS A O 1
ATOM 780 N N . HIS A 1 97 ? -12.390 11.519 16.112 1.00 95.75 97 HIS A N 1
ATOM 781 C CA . HIS A 1 97 ? -12.994 12.752 16.613 1.00 95.75 97 HIS A CA 1
ATOM 782 C C . HIS A 1 97 ? -14.500 12.795 16.322 1.00 95.75 97 HIS A C 1
ATOM 784 O O . HIS A 1 97 ? -15.311 13.009 17.225 1.00 95.75 97 HIS A O 1
ATOM 790 N N . GLN A 1 98 ? -14.886 12.491 15.083 1.00 95.94 98 GLN A N 1
ATOM 791 C CA . GLN A 1 98 ? -16.277 12.496 14.650 1.00 95.94 98 GLN A CA 1
ATOM 792 C C . GLN A 1 98 ? -17.108 11.438 15.386 1.00 95.94 98 GLN A C 1
ATOM 794 O O . GLN A 1 98 ? -18.235 11.719 15.784 1.00 95.94 98 GLN A O 1
ATOM 799 N N . ALA A 1 99 ? -16.554 10.250 15.648 1.00 94.75 99 ALA A N 1
ATOM 800 C CA . ALA A 1 99 ? -17.262 9.218 16.400 1.00 94.75 99 ALA A CA 1
ATOM 801 C C . ALA A 1 99 ? -17.575 9.641 17.844 1.00 94.75 99 ALA A C 1
ATOM 803 O O . ALA A 1 99 ? -18.636 9.300 18.361 1.00 94.75 99 ALA A O 1
ATOM 804 N N . VAL A 1 100 ? -16.675 10.397 18.488 1.00 93.25 100 VAL A N 1
ATOM 8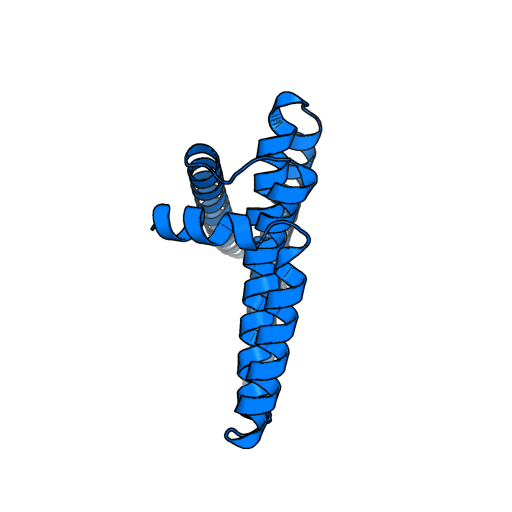05 C CA . VAL A 1 100 ? -16.923 10.964 19.825 1.00 93.25 100 VAL A CA 1
ATOM 806 C C . VAL A 1 100 ? -18.000 12.041 19.756 1.00 93.25 100 VAL A C 1
ATOM 808 O O . VAL A 1 100 ? -18.930 12.012 20.557 1.00 93.25 100 VAL A O 1
ATOM 811 N N . LYS A 1 101 ? -17.923 12.940 18.768 1.00 95.38 101 LYS A N 1
ATOM 812 C CA . LYS A 1 101 ? -18.920 14.000 18.555 1.00 95.38 101 LYS A CA 1
ATOM 813 C C . LYS A 1 101 ? -20.328 13.446 18.297 1.00 95.38 101 LYS A C 1
ATOM 815 O O . LYS A 1 101 ? -21.304 14.035 18.740 1.00 95.38 101 LYS A O 1
ATOM 820 N N . LEU A 1 102 ? -20.425 12.304 17.616 1.00 93.38 102 LEU A N 1
ATOM 821 C CA . LEU A 1 102 ? -21.679 11.587 17.356 1.00 93.38 102 LEU A CA 1
ATOM 822 C C . LEU A 1 102 ? 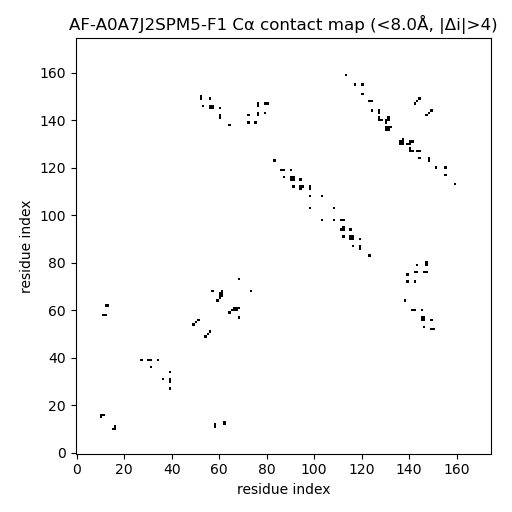-22.154 10.723 18.539 1.00 93.38 102 LEU A C 1
ATOM 824 O O . LEU A 1 102 ? -23.179 10.057 18.429 1.00 93.38 102 LEU A O 1
ATOM 828 N N . GLY A 1 103 ? -21.412 10.676 19.650 1.00 93.81 103 GLY A N 1
ATOM 829 C CA . GLY A 1 103 ? -21.766 9.858 20.812 1.00 93.81 103 GLY A CA 1
ATOM 830 C C . GLY A 1 103 ? -21.682 8.345 20.571 1.00 93.81 103 GLY A C 1
ATOM 831 O O . GLY A 1 103 ? -22.264 7.575 21.336 1.00 93.81 103 GLY A O 1
ATOM 832 N N . LEU A 1 104 ? -20.966 7.894 19.532 1.00 92.69 104 LEU A N 1
ATOM 833 C CA . LEU A 1 104 ? -20.834 6.471 19.212 1.00 92.69 104 LEU A CA 1
ATOM 834 C C . LEU A 1 104 ? -20.007 5.751 20.286 1.00 92.69 104 LEU A C 1
ATOM 836 O O . LEU A 1 104 ? -18.928 6.206 20.680 1.00 92.69 104 LEU A O 1
ATOM 840 N N . LYS A 1 105 ? -20.479 4.578 20.720 1.00 89.94 105 LYS A N 1
ATOM 841 C CA . LYS A 1 105 ? -19.830 3.749 21.748 1.00 89.94 105 LYS A CA 1
ATOM 842 C C . LYS A 1 105 ? -19.534 2.338 21.236 1.00 89.94 105 LYS A C 1
ATOM 844 O O . LYS A 1 105 ? -20.137 1.880 20.267 1.00 89.94 105 LYS A O 1
ATOM 849 N N . GLY A 1 106 ? -18.586 1.669 21.897 1.00 86.25 106 GLY A N 1
ATOM 850 C CA . GLY A 1 106 ? -18.269 0.251 21.697 1.00 86.25 106 GLY A CA 1
ATOM 851 C C . GLY A 1 106 ? -18.098 -0.156 20.229 1.00 86.25 106 GLY A C 1
ATOM 852 O O . GLY A 1 106 ? -17.367 0.490 19.473 1.00 86.25 106 GLY A O 1
ATOM 853 N N . LYS A 1 107 ? -18.807 -1.219 19.827 1.00 87.50 107 LYS A N 1
ATOM 854 C CA . LYS A 1 107 ? -18.743 -1.806 18.477 1.00 87.50 107 LYS A CA 1
ATOM 855 C C . LYS A 1 107 ? -19.115 -0.813 17.371 1.00 87.50 107 LYS A C 1
ATOM 857 O O . LYS A 1 107 ? -18.426 -0.755 16.358 1.00 87.50 107 LYS A O 1
ATOM 862 N N . THR A 1 108 ? -20.135 0.021 17.576 1.00 89.06 108 THR A N 1
ATOM 863 C CA . THR A 1 108 ? -20.610 0.978 16.560 1.00 89.06 108 THR A CA 1
ATOM 864 C C . THR A 1 108 ? -19.562 2.045 16.249 1.00 89.06 108 THR A C 1
ATOM 866 O O . THR A 1 108 ? -19.347 2.397 15.089 1.00 89.06 108 THR A O 1
ATOM 869 N N . LYS A 1 109 ? -18.840 2.518 17.275 1.00 90.50 109 LYS A N 1
ATOM 870 C CA . LYS A 1 109 ? -17.707 3.440 17.103 1.00 90.50 109 LYS A CA 1
ATOM 871 C C . LYS A 1 109 ? -16.590 2.813 16.274 1.00 90.50 109 LYS A C 1
ATOM 873 O O . LYS A 1 109 ? -16.063 3.459 15.371 1.00 90.50 109 LYS A O 1
ATOM 878 N N . GLN A 1 110 ? -16.231 1.567 16.570 1.00 88.94 110 GLN A N 1
ATOM 879 C CA . GLN A 1 110 ? -15.165 0.888 15.839 1.00 88.94 110 GLN A CA 1
ATOM 880 C C . GLN A 1 110 ? -15.554 0.599 14.391 1.00 88.94 110 GLN A C 1
ATOM 882 O O . GLN A 1 110 ? -14.768 0.847 13.477 1.00 88.94 110 GLN A O 1
ATOM 887 N N . GLN A 1 111 ? -16.789 0.150 14.161 1.00 91.06 111 GLN A N 1
ATOM 888 C CA . GLN A 1 111 ? -17.314 -0.066 12.817 1.00 91.06 111 GLN A CA 1
ATOM 889 C C . GLN A 1 111 ? -17.309 1.230 11.998 1.00 91.06 111 GLN A C 1
ATOM 891 O O . GLN A 1 111 ? -1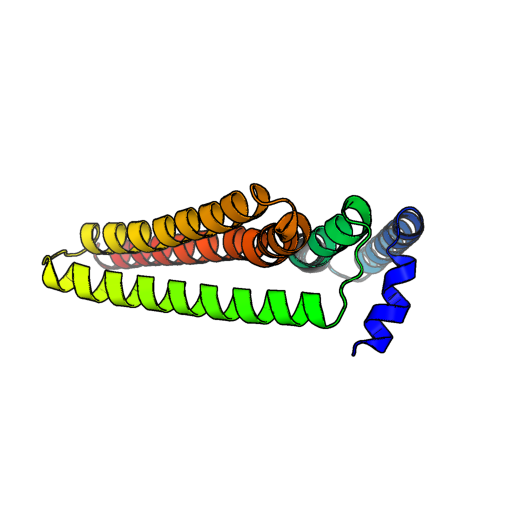6.909 1.210 10.833 1.00 91.06 111 GLN A O 1
ATOM 896 N N . PHE A 1 112 ? -17.670 2.366 12.604 1.00 93.56 112 PHE A N 1
ATOM 897 C CA . PHE A 1 112 ? -17.577 3.675 11.957 1.00 93.56 112 PHE A CA 1
ATOM 898 C C . PHE A 1 112 ? -16.137 4.004 11.540 1.00 93.56 112 PHE A C 1
ATOM 900 O O . PHE A 1 112 ? -15.894 4.330 10.380 1.00 93.56 112 PHE A O 1
ATOM 907 N N . ILE A 1 113 ? -15.165 3.842 12.445 1.00 93.69 113 ILE A N 1
ATOM 908 C CA . ILE A 1 113 ? -13.750 4.111 12.146 1.00 93.69 113 ILE A CA 1
ATOM 909 C C . ILE A 1 113 ? -13.241 3.204 11.017 1.00 93.69 113 ILE A C 1
ATOM 911 O O . ILE A 1 113 ? -12.664 3.702 10.049 1.00 93.69 113 ILE A O 1
ATOM 915 N N . LYS A 1 114 ? -13.509 1.893 11.083 1.00 92.00 114 LYS A N 1
ATOM 916 C CA . LYS A 1 114 ? -13.142 0.941 10.018 1.00 92.00 114 LYS A CA 1
ATOM 917 C C . LYS A 1 114 ? -13.766 1.319 8.676 1.00 92.00 114 LYS A C 1
ATOM 919 O O . LYS A 1 114 ? -13.104 1.216 7.644 1.00 92.00 114 LYS A O 1
ATOM 924 N N . THR A 1 115 ? -15.012 1.788 8.688 1.00 92.75 115 THR A N 1
ATOM 925 C CA . THR A 1 115 ? -15.720 2.226 7.478 1.00 92.75 115 THR A CA 1
ATOM 926 C C . THR A 1 115 ? -15.044 3.443 6.856 1.00 92.75 115 THR A C 1
ATOM 928 O O . THR A 1 115 ? -14.787 3.438 5.655 1.00 92.75 115 THR A O 1
ATOM 931 N N . VAL A 1 116 ? -14.682 4.452 7.655 1.00 94.38 116 VAL A N 1
ATOM 932 C CA . VAL A 1 116 ? -13.977 5.645 7.154 1.00 94.38 116 VAL A CA 1
ATOM 933 C C . VAL A 1 116 ? -12.608 5.279 6.568 1.00 94.38 116 VAL A C 1
ATOM 935 O O . VAL A 1 116 ? -12.295 5.701 5.456 1.00 94.38 116 VAL A O 1
ATOM 938 N N . ILE A 1 117 ? -11.824 4.438 7.252 1.00 91.94 117 ILE A N 1
ATOM 939 C CA . ILE A 1 117 ? -10.518 3.964 6.752 1.00 91.94 117 ILE A CA 1
ATOM 940 C C . ILE A 1 117 ? -10.680 3.175 5.443 1.00 91.94 117 ILE A C 1
ATOM 942 O O . ILE A 1 117 ? -9.917 3.365 4.495 1.00 91.94 117 ILE A O 1
ATOM 946 N N . THR A 1 118 ? -11.690 2.307 5.361 1.00 90.06 118 THR A N 1
ATOM 947 C CA . THR A 1 118 ? -11.969 1.520 4.149 1.00 90.06 118 THR A CA 1
ATOM 948 C C . THR A 1 118 ? -12.380 2.425 2.989 1.00 90.06 118 THR A C 1
ATOM 950 O O . THR A 1 118 ? -11.893 2.259 1.870 1.00 90.06 118 THR A O 1
ATOM 953 N N . ASN A 1 119 ? -13.236 3.415 3.250 1.00 90.56 119 ASN A N 1
ATOM 954 C CA . ASN A 1 119 ? -13.659 4.385 2.244 1.00 90.56 119 ASN A CA 1
ATOM 955 C C . ASN A 1 119 ? -12.488 5.231 1.745 1.00 90.56 119 ASN A C 1
ATOM 957 O O . ASN A 1 119 ? -12.405 5.475 0.548 1.00 90.56 119 ASN A O 1
ATOM 961 N N . GLN A 1 120 ? -11.540 5.590 2.612 1.00 90.94 120 GLN A N 1
ATOM 962 C CA . GLN A 1 120 ? -10.320 6.272 2.186 1.00 90.94 120 GLN A CA 1
ATOM 963 C C . GLN A 1 120 ? -9.497 5.434 1.190 1.00 90.94 120 GLN A C 1
ATOM 965 O O . GLN A 1 120 ? -8.969 5.965 0.209 1.00 90.94 120 GLN A O 1
ATOM 970 N N . GLY A 1 121 ? -9.446 4.112 1.378 1.00 86.75 121 GLY A N 1
ATOM 971 C CA . GLY A 1 121 ? -8.834 3.208 0.398 1.00 86.75 121 GLY A CA 1
ATOM 972 C C . GLY A 1 121 ? -9.575 3.154 -0.929 1.00 86.75 121 GLY A C 1
ATOM 973 O O . GLY A 1 121 ? -8.945 3.228 -1.983 1.00 86.75 121 GLY A O 1
ATOM 974 N N . ARG A 1 122 ? -10.911 3.110 -0.896 1.00 86.50 122 ARG A N 1
ATOM 975 C CA . ARG A 1 122 ? -11.738 3.164 -2.114 1.00 86.50 122 ARG A CA 1
ATOM 976 C C . ARG A 1 122 ? -11.537 4.475 -2.878 1.00 86.50 122 ARG A C 1
ATOM 978 O O . ARG A 1 122 ? -11.353 4.438 -4.090 1.00 86.50 122 ARG A O 1
ATOM 985 N N . SER A 1 123 ? -11.502 5.609 -2.178 1.00 87.25 123 SER A N 1
ATOM 986 C CA . SER A 1 123 ? -11.227 6.921 -2.776 1.00 87.25 123 SER A CA 1
ATOM 987 C C . SER A 1 123 ? -9.836 6.983 -3.408 1.00 87.25 123 SER A C 1
ATOM 989 O O . SER A 1 123 ? -9.684 7.505 -4.506 1.00 87.25 123 SER A O 1
ATOM 991 N N . SER A 1 124 ? -8.827 6.394 -2.763 1.00 85.81 124 SER A N 1
ATOM 992 C CA . SER A 1 124 ? -7.466 6.315 -3.311 1.00 85.81 124 SER A CA 1
ATOM 993 C C . SER A 1 124 ? -7.437 5.491 -4.612 1.00 85.81 124 SER A C 1
ATOM 995 O O . SER A 1 124 ? -6.941 5.950 -5.640 1.00 85.81 124 SER A O 1
ATOM 997 N N . ALA A 1 125 ? -8.081 4.319 -4.630 1.00 82.81 125 ALA A N 1
ATOM 998 C CA . ALA A 1 125 ? -8.203 3.502 -5.844 1.00 82.81 125 ALA A CA 1
ATOM 999 C C . ALA A 1 125 ? -8.947 4.226 -6.989 1.00 82.81 125 ALA A C 1
ATOM 1001 O O . ALA A 1 125 ? -8.591 4.076 -8.164 1.00 82.81 125 ALA A O 1
ATOM 1002 N N . PHE A 1 126 ? -9.947 5.050 -6.654 1.00 85.25 126 PHE A N 1
ATOM 1003 C CA . PHE A 1 126 ? -10.661 5.876 -7.627 1.00 85.25 126 PHE A CA 1
ATOM 1004 C C . PHE A 1 126 ? -9.746 6.913 -8.292 1.00 85.25 126 PHE A C 1
ATOM 1006 O O . PHE A 1 126 ? -9.796 7.062 -9.511 1.00 85.25 126 PHE A O 1
ATOM 1013 N N . ILE A 1 127 ? -8.861 7.573 -7.535 1.00 86.12 127 ILE A N 1
ATOM 1014 C CA . ILE A 1 127 ? -7.904 8.546 -8.091 1.00 86.12 127 ILE A CA 1
ATOM 1015 C C . ILE A 1 127 ? -6.963 7.885 -9.101 1.00 86.12 127 ILE A C 1
ATOM 1017 O O . ILE A 1 127 ? -6.790 8.411 -10.198 1.00 86.12 127 ILE A O 1
ATOM 1021 N N . GLY A 1 128 ? -6.423 6.703 -8.788 1.00 83.38 128 GLY A N 1
ATOM 1022 C CA . GLY A 1 128 ? -5.599 5.953 -9.743 1.00 83.38 128 GLY A CA 1
ATOM 1023 C C . GLY A 1 128 ? -6.345 5.651 -11.048 1.00 83.38 128 GLY A C 1
ATOM 1024 O O . GLY A 1 128 ? -5.813 5.855 -12.139 1.00 83.38 128 GLY A O 1
ATOM 1025 N N . SER A 1 129 ? -7.612 5.247 -10.942 1.00 79.50 129 SER A N 1
ATOM 1026 C CA . SER A 1 129 ? -8.470 4.972 -12.103 1.00 79.50 129 SER A CA 1
ATOM 1027 C C . SER A 1 129 ? -8.773 6.239 -12.915 1.00 79.50 129 SER A C 1
ATOM 1029 O O . SER A 1 129 ? -8.729 6.212 -14.143 1.00 79.50 129 SER A O 1
ATOM 1031 N N . ALA A 1 130 ? -9.020 7.368 -12.246 1.00 86.31 130 ALA A N 1
ATOM 1032 C CA . ALA A 1 130 ? -9.232 8.659 -12.894 1.00 86.31 130 ALA A CA 1
ATOM 1033 C C . ALA A 1 130 ? -7.978 9.133 -13.647 1.00 86.31 130 ALA A C 1
ATOM 1035 O O . ALA A 1 130 ? -8.085 9.652 -14.757 1.00 86.31 130 ALA A O 1
ATOM 1036 N N . MET A 1 131 ? -6.785 8.896 -13.093 1.00 86.75 131 MET A N 1
ATOM 1037 C CA . MET A 1 131 ? -5.531 9.204 -13.783 1.00 86.75 131 MET A CA 1
ATOM 1038 C C . MET A 1 131 ? -5.365 8.38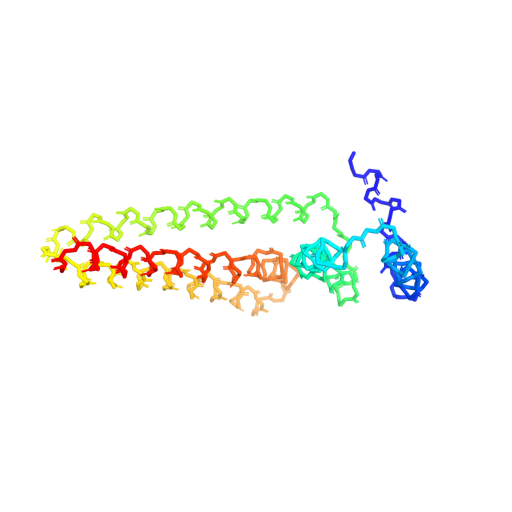6 -15.074 1.00 86.75 131 MET A C 1
ATOM 1040 O O . MET A 1 131 ? -4.886 8.928 -16.064 1.00 86.75 131 MET A O 1
ATOM 1044 N N . LEU A 1 132 ? -5.803 7.120 -15.123 1.00 85.00 132 LEU A N 1
ATOM 1045 C CA . LEU A 1 132 ? -5.748 6.322 -16.363 1.00 85.00 132 LEU A CA 1
ATOM 1046 C C . LEU A 1 132 ? -6.615 6.880 -17.494 1.00 85.00 132 LEU A C 1
ATOM 1048 O O . LEU A 1 132 ? -6.292 6.666 -18.665 1.00 85.00 132 LEU A O 1
ATOM 1052 N N . ALA A 1 133 ? -7.703 7.579 -17.161 1.00 86.56 133 ALA A N 1
ATOM 1053 C CA . ALA A 1 133 ? -8.595 8.168 -18.156 1.00 86.56 133 ALA A CA 1
ATOM 1054 C C . ALA A 1 133 ? -7.915 9.290 -18.961 1.00 86.56 133 ALA A C 1
ATOM 1056 O O . ALA A 1 133 ? -8.342 9.593 -20.075 1.00 86.56 133 ALA A O 1
ATOM 1057 N N . VAL A 1 134 ? -6.835 9.876 -18.435 1.00 88.56 134 VAL A N 1
ATOM 1058 C CA . VAL A 1 134 ? -6.054 10.918 -19.106 1.00 88.56 134 VAL A CA 1
ATOM 1059 C C . VAL A 1 134 ? -4.815 10.283 -19.754 1.00 88.56 134 VAL A C 1
ATOM 1061 O O . VAL A 1 134 ? -3.936 9.800 -19.038 1.00 88.56 134 VAL A O 1
ATOM 1064 N N . PRO A 1 135 ? -4.671 10.304 -21.096 1.00 85.44 135 PRO A N 1
ATOM 1065 C CA . PRO A 1 135 ? -3.556 9.645 -21.783 1.00 85.44 135 PRO A CA 1
ATOM 1066 C C . PRO A 1 135 ? -2.166 10.061 -21.282 1.00 85.44 135 PRO A C 1
ATOM 1068 O O . PRO A 1 135 ? -1.292 9.207 -21.139 1.00 85.44 135 PRO A O 1
ATOM 1071 N N . ALA A 1 136 ? -1.985 11.343 -20.946 1.00 86.75 136 ALA A N 1
ATOM 1072 C CA . ALA A 1 136 ? -0.731 11.886 -20.418 1.00 86.75 136 ALA A CA 1
ATOM 1073 C C . ALA A 1 136 ? -0.337 11.308 -19.044 1.00 86.75 136 ALA A C 1
ATOM 1075 O O . ALA A 1 136 ? 0.833 11.338 -18.674 1.00 86.75 136 ALA A O 1
ATOM 1076 N N . PHE A 1 137 ? -1.292 10.758 -18.291 1.00 86.06 137 PHE A N 1
ATOM 1077 C CA . PHE A 1 137 ? -1.065 10.237 -16.945 1.00 86.06 137 PHE A CA 1
ATOM 1078 C C . PHE A 1 137 ? -1.002 8.715 -16.881 1.00 86.06 137 PHE A C 1
ATOM 1080 O O . PHE A 1 137 ? -0.873 8.178 -15.788 1.00 86.06 137 PHE A O 1
ATOM 1087 N N . ARG A 1 138 ? -1.017 7.992 -18.007 1.00 82.94 138 ARG A N 1
ATOM 1088 C CA . ARG A 1 138 ? -1.002 6.517 -18.000 1.00 82.94 138 ARG A CA 1
ATOM 1089 C C . ARG A 1 138 ? 0.188 5.915 -17.247 1.00 82.94 138 ARG A C 1
ATOM 1091 O O . ARG A 1 138 ? -0.005 4.994 -16.458 1.00 82.94 138 ARG A O 1
ATOM 1098 N N . VAL A 1 139 ? 1.394 6.452 -17.445 1.00 80.81 139 VAL A N 1
ATOM 1099 C CA . VAL A 1 139 ? 2.605 5.982 -16.746 1.00 80.81 139 VAL A CA 1
ATOM 1100 C C . VAL A 1 139 ? 2.550 6.325 -15.244 1.00 80.81 139 VAL A C 1
ATOM 1102 O O . VAL A 1 139 ? 2.643 5.396 -14.438 1.00 80.81 139 VAL A O 1
ATOM 1105 N N . PRO A 1 140 ? 2.297 7.587 -14.826 1.00 84.12 140 PRO A N 1
ATOM 1106 C CA . PRO A 1 140 ? 2.055 7.921 -13.418 1.00 84.12 140 PRO A CA 1
ATOM 1107 C C . PRO A 1 140 ? 0.932 7.109 -12.758 1.00 84.12 140 PRO A C 1
ATOM 1109 O O . PRO A 1 140 ? 1.070 6.676 -11.618 1.00 84.12 140 PRO A O 1
ATOM 1112 N N . ALA A 1 141 ? -0.171 6.869 -13.468 1.00 84.31 141 ALA A N 1
ATOM 1113 C CA . ALA A 1 141 ? -1.315 6.112 -12.970 1.00 84.31 141 ALA A CA 1
ATOM 1114 C C . ALA A 1 141 ? -0.950 4.649 -12.730 1.00 84.31 141 ALA A C 1
ATOM 1116 O O . ALA A 1 141 ? -1.312 4.075 -11.702 1.00 84.31 141 ALA A O 1
ATOM 1117 N N . GLY A 1 142 ? -0.191 4.051 -13.648 1.00 81.12 142 GLY A N 1
ATOM 1118 C CA . GLY A 1 142 ? 0.350 2.725 -13.424 1.00 81.12 142 GLY A CA 1
ATOM 1119 C C . GLY A 1 142 ? 1.253 2.706 -12.185 1.00 81.12 142 GLY A C 1
ATOM 1120 O O . GLY A 1 142 ? 1.079 1.811 -11.367 1.00 81.12 142 GLY A O 1
ATOM 1121 N N . LEU A 1 143 ? 2.162 3.682 -12.007 1.00 81.75 143 LEU A N 1
ATOM 1122 C CA . LEU A 1 143 ? 3.110 3.708 -10.877 1.00 81.75 143 LEU A CA 1
ATOM 1123 C C . LEU A 1 143 ? 2.349 3.819 -9.558 1.00 81.75 143 LEU A C 1
ATOM 1125 O O . LEU A 1 143 ? 2.629 3.104 -8.596 1.00 81.75 143 LEU A O 1
ATOM 1129 N N . TYR A 1 144 ? 1.337 4.686 -9.549 1.00 83.56 144 TYR A N 1
ATOM 1130 C CA . TYR A 1 144 ? 0.397 4.841 -8.453 1.00 83.56 144 TYR A CA 1
ATOM 1131 C C . TYR A 1 144 ? -0.277 3.508 -8.103 1.00 83.56 144 TYR A C 1
ATOM 1133 O O . TYR A 1 144 ? -0.272 3.095 -6.946 1.00 83.56 144 TYR A O 1
ATOM 1141 N N . MET A 1 145 ? -0.836 2.801 -9.086 1.00 81.31 145 MET A N 1
ATOM 1142 C CA . MET A 1 145 ? -1.581 1.564 -8.839 1.00 81.31 145 MET A CA 1
ATOM 1143 C C . MET A 1 145 ? -0.692 0.384 -8.456 1.00 81.31 145 MET A C 1
ATOM 1145 O O . MET A 1 145 ? -1.026 -0.339 -7.519 1.00 81.31 145 MET A O 1
ATOM 1149 N N . SER A 1 146 ? 0.419 0.183 -9.159 1.00 77.69 146 SER A N 1
ATOM 1150 C CA . SER A 1 146 ? 1.275 -0.992 -8.998 1.00 77.69 146 SER A CA 1
ATOM 1151 C C . SER A 1 146 ? 2.143 -0.903 -7.745 1.00 77.69 146 SER A C 1
ATOM 1153 O O . SER A 1 146 ? 2.228 -1.870 -6.996 1.00 77.69 146 SER A O 1
ATOM 1155 N N . LEU A 1 147 ? 2.762 0.248 -7.482 1.00 77.25 147 LEU A N 1
ATOM 1156 C CA . LEU A 1 147 ? 3.727 0.378 -6.391 1.00 77.25 147 LEU A CA 1
ATOM 1157 C C . LEU A 1 147 ? 3.066 0.856 -5.109 1.00 77.25 147 LEU A C 1
ATOM 1159 O O . LEU A 1 147 ? 3.409 0.380 -4.034 1.00 77.25 147 LEU A O 1
ATOM 1163 N N . VAL A 1 148 ? 2.093 1.760 -5.203 1.00 79.75 148 VAL A N 1
ATOM 1164 C CA . VAL A 1 148 ? 1.444 2.309 -4.007 1.00 79.75 148 VAL A CA 1
ATOM 1165 C C . VAL A 1 148 ? 0.128 1.590 -3.718 1.00 79.75 148 VAL A C 1
ATOM 1167 O O . VAL A 1 148 ? -0.108 1.156 -2.590 1.00 79.75 148 VAL A O 1
ATOM 1170 N N . GLY A 1 149 ? -0.706 1.389 -4.738 1.00 79.62 149 GLY A N 1
ATOM 1171 C CA . GLY A 1 149 ? -2.001 0.723 -4.618 1.00 79.62 149 GLY A CA 1
ATOM 1172 C C . GLY A 1 149 ? -1.891 -0.713 -4.104 1.00 79.62 149 GLY A C 1
ATOM 1173 O O . GLY A 1 149 ? -2.552 -1.050 -3.123 1.00 79.62 149 GLY A O 1
ATOM 1174 N N . ILE A 1 150 ? -1.031 -1.546 -4.702 1.00 77.56 150 ILE A N 1
ATOM 1175 C CA . ILE A 1 150 ? -0.852 -2.950 -4.279 1.00 77.56 150 ILE A CA 1
ATOM 1176 C C . ILE A 1 150 ? -0.374 -3.035 -2.821 1.00 77.56 150 ILE A C 1
ATOM 1178 O O . ILE A 1 150 ? -0.896 -3.841 -2.048 1.00 77.56 150 ILE A O 1
ATOM 1182 N N . ILE A 1 151 ? 0.567 -2.177 -2.412 1.00 77.69 151 ILE A N 1
ATOM 1183 C CA . ILE A 1 151 ? 1.047 -2.141 -1.022 1.00 77.69 151 ILE A CA 1
ATOM 1184 C C . ILE A 1 151 ? -0.092 -1.751 -0.073 1.00 77.69 151 ILE A C 1
ATOM 1186 O O . ILE A 1 151 ? -0.296 -2.410 0.948 1.00 77.69 151 ILE A O 1
ATOM 1190 N N . LEU A 1 152 ? -0.886 -0.733 -0.411 1.00 78.06 152 LEU A N 1
ATOM 1191 C CA . LEU A 1 152 ? -2.052 -0.348 0.391 1.00 78.06 152 LEU A CA 1
ATOM 1192 C C . LEU A 1 152 ? -3.100 -1.467 0.473 1.00 78.06 152 LEU A C 1
ATOM 1194 O O . LEU A 1 152 ? -3.658 -1.695 1.548 1.00 78.06 152 LEU A O 1
ATOM 1198 N N . PHE A 1 153 ? -3.320 -2.212 -0.613 1.00 76.50 153 PHE A N 1
ATOM 1199 C CA . PHE A 1 153 ? -4.193 -3.388 -0.622 1.00 76.50 153 PHE A CA 1
ATOM 1200 C C . PHE A 1 153 ? -3.707 -4.516 0.294 1.00 76.50 153 PHE A C 1
ATOM 1202 O O . PHE A 1 153 ? -4.526 -5.317 0.729 1.00 76.50 153 PHE A O 1
ATOM 1209 N N . ALA A 1 154 ? -2.422 -4.569 0.642 1.00 76.88 154 ALA A N 1
ATOM 1210 C CA . ALA A 1 154 ? -1.902 -5.507 1.636 1.00 76.88 154 ALA A CA 1
ATOM 1211 C C . ALA A 1 154 ? -1.973 -4.947 3.064 1.00 76.88 154 ALA A C 1
ATOM 1213 O O . ALA A 1 154 ? -2.393 -5.632 4.001 1.00 76.88 154 ALA A O 1
ATOM 1214 N N . VAL A 1 155 ? -1.575 -3.684 3.236 1.00 81.81 155 VAL A N 1
ATOM 1215 C CA . VAL A 1 155 ? -1.429 -3.043 4.550 1.00 81.81 155 VAL A CA 1
ATOM 1216 C C . VAL A 1 155 ? -2.783 -2.743 5.191 1.00 81.81 155 VAL A C 1
ATOM 1218 O O . VAL A 1 155 ? -2.963 -2.982 6.385 1.00 81.81 155 VAL A O 1
ATOM 1221 N N . ILE A 1 156 ? -3.762 -2.251 4.430 1.00 83.69 156 ILE A N 1
ATOM 1222 C CA . ILE A 1 156 ? -5.056 -1.850 4.994 1.00 83.69 156 ILE A CA 1
ATOM 1223 C C . ILE A 1 156 ? -5.853 -3.049 5.524 1.00 83.69 156 ILE A C 1
ATOM 1225 O O . ILE A 1 156 ? -6.292 -2.979 6.674 1.00 83.69 156 ILE A O 1
ATOM 1229 N N . PRO A 1 157 ? -6.003 -4.175 4.796 1.00 82.62 157 PRO A N 1
ATOM 1230 C CA . PRO A 1 157 ? -6.633 -5.368 5.357 1.00 82.62 157 PRO A CA 1
ATOM 1231 C C . PRO A 1 157 ? -5.908 -5.905 6.591 1.00 82.62 157 PRO A C 1
ATOM 1233 O O . PRO A 1 157 ? -6.567 -6.343 7.532 1.00 82.62 157 PRO A O 1
ATOM 1236 N N . TYR A 1 158 ? -4.574 -5.820 6.631 1.00 83.25 158 TYR A N 1
ATOM 1237 C CA . TYR A 1 158 ? -3.803 -6.190 7.817 1.00 83.25 158 TYR A CA 1
ATOM 1238 C C . TYR A 1 158 ? -4.155 -5.309 9.026 1.00 83.25 158 TYR A C 1
ATOM 1240 O O . TYR A 1 158 ? -4.463 -5.832 10.099 1.00 83.25 158 TYR A O 1
ATOM 1248 N N . ILE A 1 159 ? -4.194 -3.983 8.852 1.00 83.44 159 ILE A N 1
ATOM 1249 C CA . ILE A 1 159 ? -4.597 -3.041 9.910 1.00 83.44 159 ILE A CA 1
ATOM 1250 C C . ILE A 1 159 ? -6.031 -3.328 10.372 1.00 83.44 159 ILE A C 1
ATOM 1252 O O . ILE A 1 159 ? -6.284 -3.430 11.573 1.00 83.44 159 ILE A O 1
ATOM 1256 N N . LEU A 1 160 ? -6.968 -3.499 9.435 1.00 82.62 160 LEU A N 1
ATOM 1257 C CA . LEU A 1 160 ? -8.374 -3.781 9.742 1.00 82.62 160 LEU A CA 1
ATOM 1258 C C . LEU A 1 160 ? -8.549 -5.117 10.479 1.00 82.62 160 LEU A C 1
ATOM 1260 O O . LEU A 1 160 ? -9.341 -5.193 11.421 1.00 82.62 160 LEU A O 1
ATOM 1264 N N . SER A 1 161 ? -7.786 -6.142 10.093 1.00 81.94 161 SER A N 1
ATOM 1265 C CA . SER A 1 161 ? -7.742 -7.439 10.773 1.00 81.94 161 SER A CA 1
ATOM 1266 C C . SER A 1 161 ? -7.218 -7.298 12.202 1.00 81.94 161 SER A C 1
ATOM 1268 O O . SER A 1 161 ? -7.840 -7.787 13.145 1.00 81.94 161 SER A O 1
ATOM 1270 N N . HIS A 1 162 ? -6.138 -6.540 12.404 1.00 84.06 162 HIS A N 1
ATOM 1271 C CA . HIS A 1 162 ? -5.591 -6.311 13.740 1.00 84.06 162 HIS A CA 1
ATOM 1272 C C . HIS A 1 162 ? -6.566 -5.541 14.645 1.00 84.06 162 HIS A C 1
ATOM 1274 O O . HIS A 1 162 ? -6.760 -5.905 15.806 1.00 84.06 162 HIS A O 1
ATOM 1280 N N . MET A 1 163 ? -7.248 -4.526 14.101 1.00 83.25 163 MET A N 1
ATOM 1281 C CA . MET A 1 163 ? -8.327 -3.825 14.806 1.00 83.25 163 MET A CA 1
ATOM 1282 C C . MET A 1 163 ? -9.464 -4.777 15.194 1.00 83.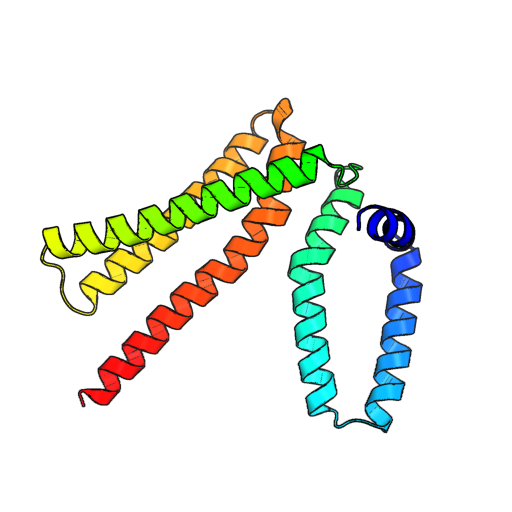25 163 MET A C 1
ATOM 1284 O O . MET A 1 163 ? -10.019 -4.657 16.281 1.00 83.25 163 MET A O 1
ATOM 1288 N N . HIS A 1 164 ? -9.809 -5.729 14.327 1.00 83.62 164 HIS A N 1
ATOM 1289 C CA . HIS A 1 164 ? -10.854 -6.709 14.605 1.00 83.62 164 HIS A CA 1
ATOM 1290 C C . HIS A 1 164 ? -10.450 -7.740 15.667 1.00 83.62 164 HIS A C 1
ATOM 1292 O O . HIS A 1 164 ? -11.222 -8.008 16.583 1.00 83.62 164 HIS A O 1
ATOM 1298 N N . HIS A 1 165 ? -9.231 -8.277 15.610 1.00 79.06 165 HIS A N 1
ATOM 1299 C CA . HIS A 1 165 ? -8.743 -9.209 16.629 1.00 79.06 165 HIS A CA 1
ATOM 1300 C C . HIS A 1 165 ? 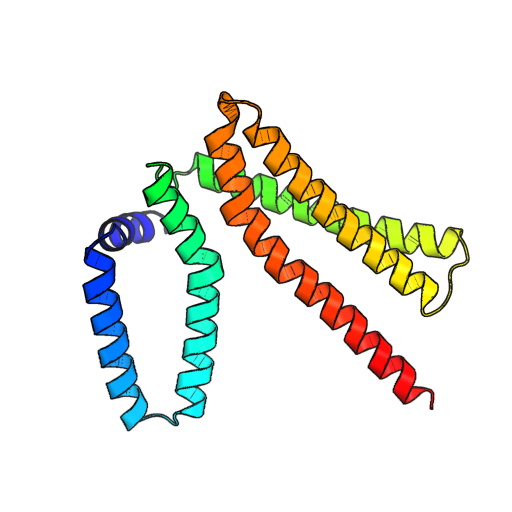-8.632 -8.562 18.011 1.00 79.06 165 HIS A C 1
ATOM 1302 O O . HIS A 1 165 ? -8.939 -9.208 19.013 1.00 79.06 165 HIS A O 1
ATOM 1308 N N . LYS A 1 166 ? -8.252 -7.279 18.069 1.00 76.69 166 LYS A N 1
ATOM 1309 C CA . LYS A 1 166 ? -8.251 -6.513 19.317 1.00 76.69 166 LYS A CA 1
ATOM 1310 C C . LYS A 1 166 ? -9.650 -6.439 19.942 1.00 76.69 166 LYS A C 1
ATOM 1312 O O . LYS A 1 166 ? -9.775 -6.664 21.138 1.00 76.69 166 LYS A O 1
ATOM 1317 N N . GLU A 1 167 ? -10.693 -6.212 19.140 1.00 73.56 167 GLU A N 1
ATOM 1318 C CA . GLU A 1 167 ? -12.085 -6.202 19.623 1.00 73.56 167 GLU A CA 1
ATOM 131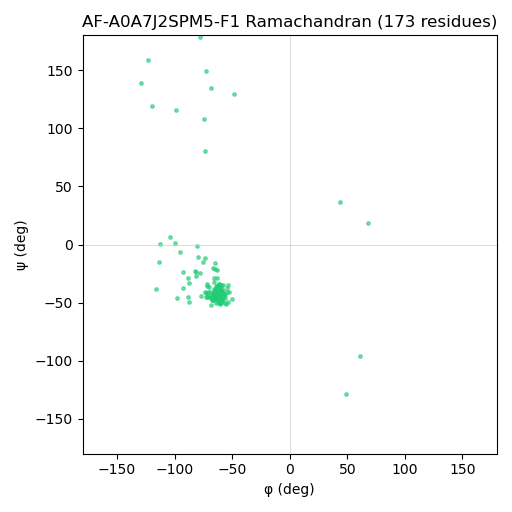9 C C . GLU A 1 167 ? -12.523 -7.552 20.193 1.00 73.56 167 GLU A C 1
ATOM 1321 O O . GLU A 1 167 ? -13.191 -7.589 21.221 1.00 73.56 167 GLU A O 1
ATOM 1326 N N . ILE A 1 168 ? -12.174 -8.658 19.525 1.00 74.62 168 ILE A N 1
ATOM 1327 C CA . ILE A 1 168 ? -12.529 -10.007 19.994 1.00 74.62 168 ILE A CA 1
ATOM 1328 C C . ILE A 1 168 ? -11.874 -10.280 21.350 1.00 74.62 168 ILE A C 1
ATOM 1330 O O . ILE A 1 168 ? -12.509 -10.829 22.245 1.00 74.62 168 ILE A O 1
ATOM 1334 N N . ARG A 1 169 ? -10.615 -9.866 21.515 1.00 73.81 169 ARG A N 1
ATOM 1335 C CA . ARG A 1 169 ? -9.875 -10.050 22.763 1.00 73.81 169 ARG A CA 1
ATOM 1336 C C . ARG A 1 169 ? -10.461 -9.217 23.905 1.00 73.81 169 ARG A C 1
ATOM 1338 O O . ARG A 1 169 ? -10.738 -9.773 24.958 1.00 73.81 169 ARG A O 1
ATOM 1345 N N . GLU A 1 170 ? -10.737 -7.935 23.661 1.00 73.56 170 GLU A N 1
ATOM 1346 C CA . GLU A 1 170 ? -11.393 -7.048 24.637 1.00 73.56 170 GLU A CA 1
ATOM 1347 C C . GLU A 1 170 ? -12.798 -7.547 25.019 1.00 73.56 170 GLU A C 1
ATOM 1349 O O . GLU A 1 170 ? -13.211 -7.399 26.163 1.00 73.56 170 GLU A O 1
ATOM 1354 N N . ALA A 1 171 ? -13.535 -8.161 24.087 1.00 65.88 171 ALA A N 1
ATOM 1355 C CA . ALA A 1 171 ? -14.843 -8.745 24.375 1.00 65.88 171 ALA A CA 1
ATOM 1356 C C . ALA A 1 171 ? -14.759 -10.027 25.221 1.00 65.88 171 ALA A C 1
ATOM 1358 O O . ALA A 1 171 ? -15.631 -10.240 26.055 1.00 65.88 171 ALA A O 1
ATOM 1359 N N . ASN A 1 172 ? -13.732 -10.859 25.020 1.00 63.97 172 ASN A N 1
ATOM 1360 C CA . ASN A 1 172 ? -13.536 -12.104 25.771 1.00 63.97 172 ASN A CA 1
ATOM 1361 C C . ASN A 1 172 ? -12.951 -11.884 27.175 1.00 63.97 172 ASN A C 1
ATOM 1363 O O . ASN A 1 172 ? -13.146 -12.730 28.033 1.00 63.97 172 ASN A O 1
ATOM 1367 N N . GLU A 1 173 ? -12.236 -10.782 27.417 1.00 60.50 173 GLU A N 1
ATOM 1368 C CA . GLU A 1 173 ? -11.719 -10.413 28.751 1.00 60.50 173 GLU A CA 1
ATOM 1369 C C . GLU A 1 173 ? -12.794 -9.770 29.657 1.00 60.50 173 GLU A C 1
ATOM 1371 O O . GLU A 1 173 ? -12.564 -9.579 30.848 1.00 60.50 173 GLU A O 1
ATOM 1376 N N . LEU A 1 174 ? -13.962 -9.428 29.099 1.00 53.56 174 LEU A N 1
ATOM 1377 C CA . LEU A 1 174 ? -15.119 -8.862 29.808 1.00 53.56 174 LEU A CA 1
ATOM 1378 C C . LEU A 1 174 ? -16.209 -9.905 30.137 1.00 53.56 174 LEU A C 1
ATOM 1380 O O . LEU A 1 174 ? -17.252 -9.527 30.677 1.00 53.56 174 LEU A O 1
ATOM 1384 N N . VAL A 1 175 ? -15.985 -11.176 29.786 1.00 46.31 175 VAL A N 1
ATOM 1385 C CA . VAL A 1 175 ? -16.836 -12.342 30.097 1.00 46.31 175 VAL A CA 1
ATOM 1386 C C . VAL A 1 175 ? -16.144 -13.181 31.160 1.00 46.31 175 VAL A C 1
ATOM 1388 O O . VAL A 1 175 ? -16.849 -13.609 32.098 1.00 46.31 175 VAL A O 1
#

Radius of gyration: 21.04 Å; Cα contacts (8 Å, |Δi|>4): 89; chains: 1; bounding box: 46×45×52 Å

Mean predicted aligned error: 10.5 Å

pLDDT: mean 78.88, std 12.42, range [39.28, 96.44]

Solvent-accessible surface area (backbone atoms only — not comparable to full-atom values): 9530 Å² total; per-residue (Å²): 114,66,68,62,48,66,67,48,50,68,54,61,51,76,72,48,39,56,62,51,52,51,50,52,50,54,51,48,59,56,46,54,74,79,39,63,60,70,60,52,52,56,50,50,53,52,50,51,50,48,40,58,60,57,45,46,36,53,49,51,39,39,73,76,63,74,45,78,89,45,70,69,55,52,50,50,50,51,52,51,47,53,52,51,52,51,52,51,54,49,41,49,54,49,34,56,52,50,30,55,76,70,68,46,56,74,71,62,28,51,53,49,36,54,48,45,50,51,49,52,51,53,53,51,55,48,51,34,55,56,32,49,75,38,79,93,31,39,68,62,20,47,49,44,40,39,60,44,41,50,45,46,67,54,50,51,58,50,52,54,49,53,58,49,54,50,52,55,51,59,56,61,77,73,108

Sequence (175 aa):
MLEVLDSILPYISGMWTLPWILVGFVLTVLLSRFVDRSKVDAVMKKIGLILLYFFVPVLLFRIFLNTDLGVAQVEFVGIIAGTLFFMYVLAYYFAKHQAVKLGLKGKTKQQFIKTVITNQGRSSAFIGSAMLAVPAFRVPAGLYMSLVGIILFAVIPYILSHMHHKEIREANELV

Foldseek 3Di:
DVVVVVVCVVCLPDPNVVVVVVVVVVVLVVVVVVDPPVVSVVVVVVVVVCCQQPVVLQSCLCVVVVDHCDPVLVVLLVVLLVVLVVVLVVLQVVLQVVCVVVVHDQPRSLVSSLVSSVVSLVVQLVVLVVLCVDVVSVSVSSSSCRNVVSVCVVVSVVVNVVSVVVSVVVVVVVD

Secondary structure (DSSP, 8-state):
-HHHHHHHGGGGSGGGHHHHHHHHHHHHHHHTTTS-HHHHHHHHHHHHHHIIIIIHHHHHHHHHH-----HHHHHHHHHHHHHHHHHHHHHHHHHHHHHHHTT--HHHHHHHHHHHHHHHHHHHHHHHHHHHTSGGGHHHHHHIIIIIIHHHHHHHHHHHHHHHHHHHHHHHTT-